Protein AF-A0A661D3J5-F1 (afdb_monomer_lite)

Sequence (145 aa):
MADILKYTYDVSDINYRYQEIHNEIFRLSVRRLAMEMFADQSVSLKKHEDELKILYGKVTDIQTALDALPQNELNIRRGKEILMTLSNYTEALIKSIHYLQRICNDKKNLLSSDSNFVNDKKVYDDAIQHHKNLGFRLNSLLSDF

Secondary structure (DSSP, 8-state):
-HHHHHHHHHHHHHHHHHHHHHHHHHHHHHHHHHHTT---HHHHHHHHHHHHHHHHHHHHHHHHHHHT--GGGG-STTHHHHHHHHHHHHHHHHHHHHHHHHHHHHHHTTTS-HHHHHHHHHHHHHHHHHHHHHHHHHHHHHHT-

pLDDT: mean 73.55, std 13.14, range [41.56, 90.56]

Structure (mmCIF, N/CA/C/O backbone):
data_AF-A0A661D3J5-F1
#
_entry.id   AF-A0A661D3J5-F1
#
loop_
_atom_site.group_PDB
_atom_site.id
_atom_site.type_symbol
_atom_site.label_atom_id
_atom_site.label_alt_id
_atom_site.label_comp_id
_atom_site.label_asym_id
_atom_site.label_entity_id
_atom_site.label_seq_id
_atom_site.pdbx_PDB_ins_code
_atom_site.Cartn_x
_atom_site.Cartn_y
_atom_site.Cartn_z
_atom_site.occupa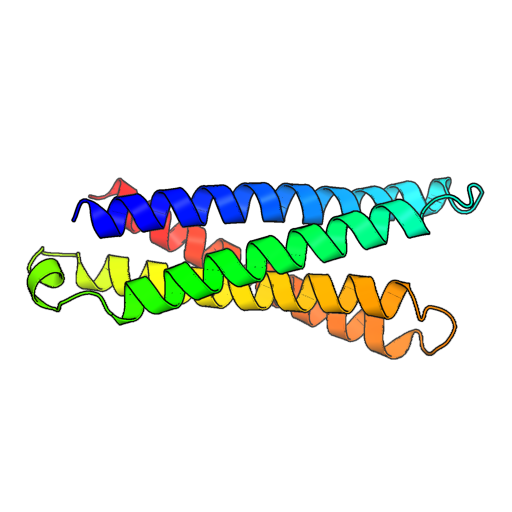ncy
_atom_site.B_iso_or_equiv
_atom_site.auth_seq_id
_atom_site.auth_comp_id
_atom_site.auth_asym_id
_atom_site.auth_atom_id
_atom_site.pdbx_PDB_model_num
ATOM 1 N N . MET A 1 1 ? -1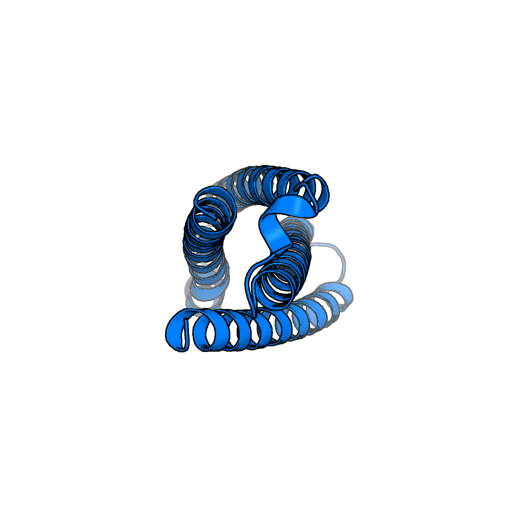3.460 9.566 15.360 1.00 60.66 1 MET A N 1
ATOM 2 C CA . MET A 1 1 ? -14.254 8.626 14.513 1.00 60.66 1 MET A CA 1
ATOM 3 C C . MET A 1 1 ? -14.342 9.082 13.062 1.00 60.66 1 MET A C 1
ATOM 5 O O . MET A 1 1 ? -14.069 8.275 12.180 1.00 60.66 1 MET A O 1
ATOM 9 N N . ALA A 1 2 ? -14.701 10.346 12.798 1.00 70.50 2 ALA A N 1
ATOM 10 C CA . ALA A 1 2 ? -14.649 10.908 11.445 1.00 70.50 2 ALA A CA 1
ATOM 11 C C . ALA A 1 2 ? -13.247 10.770 10.826 1.00 70.50 2 ALA A C 1
ATOM 13 O O . ALA A 1 2 ? -13.135 10.421 9.656 1.00 70.50 2 ALA A O 1
ATOM 14 N N . ASP A 1 3 ? -12.195 10.928 11.634 1.00 75.88 3 ASP A N 1
ATOM 15 C CA . ASP A 1 3 ? -10.809 10.812 11.180 1.00 75.88 3 ASP A CA 1
ATOM 16 C C . ASP A 1 3 ? -10.406 9.374 10.819 1.00 75.88 3 ASP A C 1
ATOM 18 O O . ASP A 1 3 ? -9.832 9.159 9.759 1.00 75.88 3 ASP A O 1
ATOM 22 N N . ILE A 1 4 ? -10.790 8.361 11.608 1.00 77.69 4 ILE A N 1
ATOM 23 C CA . ILE A 1 4 ? -10.531 6.941 11.275 1.00 77.69 4 ILE A CA 1
ATOM 24 C C . ILE A 1 4 ? -11.216 6.545 9.957 1.00 77.69 4 ILE A C 1
ATOM 26 O O . ILE A 1 4 ? -10.611 5.882 9.111 1.00 77.69 4 ILE A O 1
ATOM 30 N N . LEU A 1 5 ? -12.470 6.963 9.761 1.00 80.56 5 LEU A N 1
ATOM 31 C CA . LEU A 1 5 ? -13.197 6.705 8.516 1.00 80.56 5 LEU A CA 1
ATOM 32 C C . LEU A 1 5 ? -12.572 7.456 7.340 1.00 80.56 5 LEU A C 1
ATOM 34 O O . LEU A 1 5 ? -12.379 6.866 6.281 1.00 80.56 5 LEU A O 1
ATOM 38 N N . LYS A 1 6 ? -12.195 8.722 7.535 1.00 86.12 6 LYS A N 1
ATOM 39 C CA . LYS A 1 6 ? -11.470 9.512 6.538 1.00 86.12 6 LYS A CA 1
ATOM 40 C C . LYS A 1 6 ? -10.184 8.806 6.106 1.00 86.12 6 LYS A C 1
ATOM 42 O O . LYS A 1 6 ? -10.014 8.565 4.917 1.00 86.12 6 LYS A O 1
ATOM 47 N N . TYR A 1 7 ? -9.335 8.391 7.047 1.00 84.81 7 TYR A N 1
ATOM 48 C CA . TYR A 1 7 ? -8.100 7.676 6.719 1.00 84.81 7 TYR A CA 1
ATOM 49 C C . TYR A 1 7 ? -8.366 6.338 6.032 1.00 84.81 7 TYR A C 1
ATOM 51 O O . TYR A 1 7 ? -7.622 5.957 5.139 1.00 84.81 7 TYR A O 1
ATOM 59 N N . THR A 1 8 ? -9.452 5.647 6.380 1.00 82.56 8 THR A N 1
ATOM 60 C CA . THR A 1 8 ? -9.871 4.430 5.670 1.00 82.56 8 THR A CA 1
ATOM 61 C C . THR A 1 8 ? -10.197 4.721 4.200 1.00 82.56 8 THR A C 1
ATOM 63 O O . THR A 1 8 ? -9.731 3.998 3.318 1.00 82.56 8 THR A O 1
ATOM 66 N N . TYR A 1 9 ? -10.951 5.789 3.915 1.00 84.62 9 TYR A N 1
ATOM 67 C CA . TYR A 1 9 ? -11.256 6.205 2.542 1.00 84.62 9 TYR A CA 1
ATOM 68 C C . TYR A 1 9 ? -10.004 6.644 1.780 1.00 84.62 9 TYR A C 1
ATOM 70 O O . TYR A 1 9 ? -9.789 6.184 0.658 1.00 84.62 9 TYR A O 1
ATOM 78 N N . ASP A 1 10 ? -9.155 7.464 2.400 1.00 86.44 10 ASP A N 1
ATOM 79 C CA . ASP A 1 10 ? -7.912 7.949 1.795 1.00 86.44 10 ASP A CA 1
ATOM 80 C C . ASP A 1 10 ? -6.987 6.775 1.429 1.00 86.44 10 ASP A C 1
ATOM 82 O O . ASP A 1 10 ? -6.438 6.701 0.330 1.00 86.44 10 ASP A O 1
ATOM 86 N N . VAL A 1 11 ? -6.869 5.794 2.323 1.00 86.19 11 VAL A N 1
ATOM 87 C CA . VAL A 1 11 ? -6.065 4.585 2.112 1.00 86.19 11 VAL A CA 1
ATOM 88 C C . VAL A 1 11 ? -6.680 3.660 1.057 1.00 86.19 11 VAL A C 1
ATOM 90 O O . VAL A 1 11 ? -5.949 3.021 0.293 1.00 86.19 11 VAL A O 1
ATOM 93 N N . SER A 1 12 ? -8.009 3.612 0.952 1.00 83.62 12 SER A N 1
ATOM 94 C CA . SER A 1 12 ? -8.700 2.890 -0.119 1.00 83.62 12 SER A CA 1
ATOM 95 C C . SER A 1 12 ? -8.443 3.514 -1.495 1.00 83.62 12 SER A C 1
ATOM 97 O O . SER A 1 12 ? -8.187 2.773 -2.445 1.00 83.62 12 SER A O 1
ATOM 99 N N . ASP A 1 13 ? -8.463 4.846 -1.613 1.00 86.88 13 ASP A N 1
ATOM 100 C CA . ASP A 1 13 ? -8.145 5.551 -2.868 1.00 86.88 13 ASP A CA 1
ATOM 101 C C . ASP A 1 13 ? -6.692 5.303 -3.298 1.00 86.88 13 ASP A C 1
ATOM 103 O O . ASP A 1 13 ? -6.419 4.952 -4.450 1.00 86.88 13 ASP A O 1
ATOM 107 N N . ILE A 1 14 ? -5.751 5.381 -2.351 1.00 87.19 14 ILE A N 1
ATOM 108 C CA . ILE A 1 14 ? -4.340 5.060 -2.607 1.00 87.19 14 ILE A CA 1
ATOM 109 C C . ILE A 1 14 ? -4.195 3.612 -3.076 1.00 87.19 14 ILE A C 1
ATOM 111 O O . ILE A 1 14 ? -3.484 3.354 -4.048 1.00 87.19 14 ILE A O 1
ATOM 115 N N . ASN A 1 15 ? -4.870 2.664 -2.419 1.00 8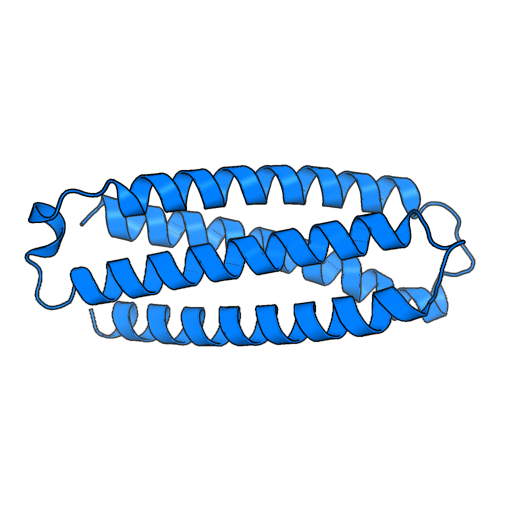4.75 15 ASN A N 1
ATOM 116 C CA . ASN A 1 15 ? -4.826 1.264 -2.824 1.00 84.75 15 ASN A CA 1
ATOM 117 C C . ASN A 1 15 ? -5.416 1.052 -4.225 1.00 84.75 15 ASN A C 1
ATOM 119 O O . ASN A 1 15 ? -4.843 0.300 -5.007 1.00 84.75 15 ASN A O 1
ATOM 123 N N . TYR A 1 16 ? -6.520 1.720 -4.566 1.00 84.81 16 TYR A N 1
ATOM 124 C CA . TYR A 1 16 ? -7.103 1.650 -5.905 1.00 84.81 16 TYR A CA 1
ATOM 125 C C . TYR A 1 16 ? -6.093 2.102 -6.971 1.00 84.81 16 TYR A C 1
ATOM 127 O O . TYR A 1 16 ? -5.785 1.343 -7.892 1.00 84.81 16 TYR A O 1
ATOM 135 N N . ARG A 1 17 ? -5.479 3.275 -6.781 1.00 85.62 17 ARG A N 1
ATOM 136 C CA . ARG A 1 17 ? -4.440 3.796 -7.686 1.00 85.62 17 ARG A CA 1
ATOM 137 C C . ARG A 1 17 ? -3.213 2.890 -7.762 1.00 85.62 17 ARG A C 1
ATOM 139 O O . ARG A 1 17 ? -2.661 2.671 -8.837 1.00 85.62 17 ARG A O 1
ATOM 146 N N . TYR A 1 18 ? -2.788 2.330 -6.632 1.00 86.06 18 TYR A N 1
ATOM 147 C CA . TYR A 1 18 ? -1.711 1.343 -6.597 1.00 86.06 18 TYR A CA 1
ATOM 148 C C . TYR A 1 18 ? -2.049 0.102 -7.437 1.00 86.06 18 TYR A C 1
ATOM 150 O O . TYR A 1 18 ? -1.205 -0.363 -8.202 1.00 86.06 18 TYR A O 1
ATOM 158 N N . GLN A 1 19 ? -3.276 -0.422 -7.335 1.00 80.94 19 GLN A N 1
ATOM 159 C CA . GLN A 1 19 ? -3.724 -1.575 -8.121 1.00 80.94 19 GLN A CA 1
ATOM 160 C C . GLN A 1 19 ? -3.776 -1.262 -9.619 1.00 80.94 19 GLN A C 1
ATOM 162 O O . GLN A 1 19 ? -3.428 -2.130 -10.418 1.00 80.94 19 GLN A O 1
ATOM 167 N N . GLU A 1 20 ? -4.167 -0.048 -10.014 1.00 84.44 20 GLU A N 1
ATOM 168 C CA . GLU A 1 20 ? -4.099 0.393 -11.413 1.00 84.44 20 GLU A CA 1
ATOM 169 C C . GLU A 1 20 ? -2.658 0.350 -11.932 1.00 84.44 20 GLU A C 1
ATOM 171 O O . GLU A 1 20 ? -2.391 -0.339 -12.916 1.00 84.44 20 GLU A O 1
ATOM 176 N N . ILE A 1 21 ? -1.711 0.961 -11.213 1.00 83.44 21 ILE A N 1
ATOM 177 C CA . ILE A 1 21 ? -0.289 0.978 -11.595 1.00 83.44 21 ILE A CA 1
ATOM 178 C C . ILE A 1 21 ? 0.306 -0.439 -11.622 1.00 83.44 21 ILE A C 1
ATOM 180 O O . ILE A 1 21 ? 1.005 -0.805 -12.568 1.00 83.44 21 ILE A O 1
ATOM 184 N N . HIS A 1 22 ? 0.009 -1.268 -10.615 1.00 81.56 22 HIS A N 1
ATOM 185 C CA . HIS A 1 22 ? 0.384 -2.685 -10.599 1.00 81.56 22 HIS A CA 1
ATOM 186 C C . HIS A 1 22 ? -0.137 -3.394 -11.854 1.00 81.56 22 HIS A C 1
ATOM 188 O O . HIS A 1 22 ? 0.625 -4.021 -12.594 1.00 81.56 22 HIS A O 1
ATOM 194 N N . ASN A 1 23 ? -1.432 -3.260 -12.134 1.00 76.88 23 ASN A N 1
ATOM 195 C CA . ASN A 1 23 ? -2.045 -3.904 -13.283 1.00 76.88 23 ASN A CA 1
ATOM 196 C C . ASN A 1 23 ? -1.462 -3.388 -14.595 1.00 76.88 23 ASN A C 1
ATOM 198 O O . ASN A 1 23 ? -1.318 -4.182 -15.512 1.00 76.88 23 ASN A O 1
ATOM 202 N N . GLU A 1 24 ? -1.092 -2.117 -14.710 1.00 77.75 24 GLU A N 1
ATOM 203 C CA . GLU A 1 24 ? -0.436 -1.578 -15.900 1.00 77.75 24 GLU A CA 1
ATOM 204 C C . GLU A 1 24 ? 0.975 -2.156 -16.071 1.00 77.75 24 GLU A C 1
ATOM 206 O O . GLU A 1 24 ? 1.262 -2.748 -17.113 1.00 77.75 24 GLU A O 1
ATOM 211 N N . ILE A 1 25 ? 1.818 -2.129 -15.034 1.00 73.69 25 ILE A N 1
ATOM 212 C CA . ILE A 1 25 ? 3.190 -2.671 -15.065 1.00 73.69 25 ILE A CA 1
ATOM 213 C C . ILE A 1 25 ? 3.210 -4.172 -15.400 1.00 73.69 25 ILE A C 1
ATOM 215 O O . ILE A 1 25 ? 4.091 -4.641 -16.134 1.00 73.69 25 ILE A O 1
ATOM 219 N N . PHE A 1 26 ? 2.249 -4.942 -14.880 1.00 68.00 26 PHE A N 1
ATOM 220 C CA . PHE A 1 26 ? 2.188 -6.390 -15.083 1.00 68.00 26 PHE A CA 1
ATOM 221 C C . PHE A 1 26 ? 1.273 -6.826 -16.244 1.00 68.00 26 PHE A C 1
ATOM 223 O O . PHE A 1 26 ? 1.552 -7.853 -16.864 1.00 68.00 26 PHE A O 1
ATOM 230 N N . ARG A 1 27 ? 0.278 -6.047 -16.689 1.00 65.75 27 ARG A N 1
ATOM 231 C CA . ARG A 1 27 ? -0.369 -6.272 -18.004 1.00 65.75 27 ARG A CA 1
ATOM 232 C C . ARG A 1 27 ? 0.587 -5.966 -19.143 1.00 65.75 27 ARG A C 1
ATOM 234 O O . ARG A 1 27 ? 0.596 -6.707 -20.126 1.00 65.75 27 ARG A O 1
ATOM 241 N N . LEU A 1 28 ? 1.442 -4.953 -18.988 1.00 52.38 28 LEU A N 1
ATOM 242 C CA . LEU A 1 28 ? 2.590 -4.753 -19.867 1.00 52.38 28 LEU A CA 1
ATOM 243 C C . LEU A 1 28 ? 3.491 -5.992 -19.877 1.00 52.38 28 LEU A C 1
ATOM 245 O O . LEU A 1 28 ? 4.033 -6.304 -20.925 1.00 52.38 28 LEU A O 1
ATOM 249 N N . SER A 1 29 ? 3.584 -6.757 -18.778 1.00 49.31 29 SER A N 1
ATOM 250 C CA . SER A 1 29 ? 4.359 -8.007 -18.730 1.00 49.31 29 SER A CA 1
ATOM 251 C C . SER A 1 29 ? 3.726 -9.191 -19.490 1.00 49.31 29 SER A C 1
ATOM 253 O O . SER A 1 29 ? 4.465 -9.986 -20.059 1.00 49.31 29 SER A O 1
ATOM 255 N N . VAL A 1 30 ? 2.390 -9.265 -19.610 1.00 48.38 30 VAL A N 1
ATOM 256 C CA . VAL A 1 30 ? 1.696 -10.245 -20.482 1.00 48.38 30 VAL A CA 1
ATOM 257 C C . VAL A 1 30 ? 1.736 -9.806 -21.951 1.00 48.38 30 VAL A C 1
ATOM 259 O O . VAL A 1 30 ? 1.973 -10.623 -22.837 1.00 48.38 30 VAL A O 1
ATOM 262 N N . ARG A 1 31 ? 1.596 -8.499 -22.222 1.00 45.25 31 ARG A N 1
ATOM 263 C CA . ARG A 1 31 ? 1.856 -7.920 -23.553 1.00 45.25 31 ARG A CA 1
ATOM 264 C C . ARG A 1 31 ? 3.330 -7.985 -23.955 1.00 45.25 31 ARG A C 1
ATOM 266 O O . ARG A 1 31 ? 3.607 -7.903 -25.141 1.00 45.25 31 ARG A O 1
ATOM 273 N N . ARG A 1 32 ? 4.263 -8.169 -23.016 1.00 45.03 32 ARG A N 1
ATOM 274 C CA . ARG A 1 32 ? 5.720 -8.221 -23.241 1.00 45.03 32 ARG A CA 1
ATOM 275 C C . ARG A 1 32 ? 6.134 -9.362 -24.162 1.00 45.03 32 ARG A C 1
ATOM 277 O O . ARG A 1 32 ? 6.933 -9.123 -25.051 1.00 45.03 32 ARG A O 1
ATOM 284 N N . LEU A 1 33 ? 5.501 -10.535 -24.037 1.00 47.62 33 LEU A N 1
ATOM 285 C CA . LEU A 1 33 ? 5.674 -11.641 -24.994 1.00 47.62 33 LEU A CA 1
ATOM 286 C C . LEU A 1 33 ? 5.269 -11.257 -26.430 1.00 47.62 33 LEU A C 1
ATOM 288 O O . LEU A 1 33 ? 5.738 -11.872 -27.378 1.00 47.62 33 LEU A O 1
ATOM 292 N N . ALA A 1 34 ? 4.417 -10.242 -26.598 1.00 42.66 34 ALA A N 1
ATOM 293 C CA . ALA A 1 34 ? 3.954 -9.753 -27.895 1.00 42.66 34 ALA A CA 1
ATOM 294 C C . ALA A 1 34 ? 4.595 -8.414 -28.335 1.00 42.66 34 ALA A C 1
ATOM 296 O O . ALA A 1 34 ? 4.471 -8.047 -29.499 1.00 42.66 34 ALA A O 1
ATOM 297 N N . MET A 1 35 ? 5.252 -7.666 -27.435 1.00 41.56 35 MET A N 1
ATOM 298 C CA . MET A 1 35 ? 5.697 -6.271 -27.639 1.00 41.56 35 MET A CA 1
ATOM 299 C C . MET A 1 35 ? 7.215 -6.042 -27.535 1.00 41.56 35 MET A C 1
ATOM 301 O O . MET A 1 35 ? 7.639 -4.887 -27.568 1.00 41.56 35 MET A O 1
ATOM 305 N N . GLU A 1 36 ? 8.060 -7.078 -27.484 1.00 48.50 36 GLU A N 1
ATOM 306 C CA . GLU A 1 36 ? 9.524 -6.918 -27.652 1.00 48.50 36 GLU A CA 1
ATOM 307 C C . GLU A 1 36 ? 9.927 -6.240 -28.988 1.00 48.50 36 GLU A C 1
ATOM 309 O O . GLU A 1 36 ? 11.084 -5.884 -29.175 1.00 48.50 36 GLU A O 1
ATOM 314 N N . MET A 1 37 ? 8.972 -5.964 -29.887 1.00 44.62 37 MET A N 1
ATOM 315 C CA . MET A 1 37 ? 9.178 -5.207 -31.126 1.00 44.62 37 MET A CA 1
ATOM 316 C C . MET A 1 37 ? 9.099 -3.667 -31.017 1.00 44.62 37 MET A C 1
ATOM 318 O O . MET A 1 37 ? 9.463 -3.010 -31.988 1.00 44.62 37 MET A O 1
ATOM 322 N N . PHE A 1 38 ? 8.651 -3.046 -29.909 1.00 44.16 38 PHE A N 1
ATOM 323 C CA . PHE A 1 38 ? 8.396 -1.586 -29.894 1.00 44.16 38 PHE A CA 1
ATOM 324 C C . PHE A 1 38 ? 9.057 -0.829 -28.723 1.00 44.16 38 PHE A C 1
ATOM 326 O O . PHE A 1 38 ? 8.731 -1.014 -27.550 1.00 44.16 38 PHE A O 1
ATOM 333 N N . ALA A 1 39 ? 9.984 0.065 -29.078 1.00 45.94 39 ALA A N 1
ATOM 334 C CA . ALA A 1 39 ? 10.987 0.716 -28.232 1.00 45.94 39 ALA A CA 1
ATOM 335 C C . ALA A 1 39 ? 10.530 1.982 -27.460 1.00 45.94 39 ALA A C 1
ATOM 337 O O . ALA A 1 39 ? 11.319 2.907 -27.301 1.00 45.94 39 ALA A O 1
ATOM 338 N N . ASP A 1 40 ? 9.299 2.034 -26.937 1.00 52.72 40 ASP A N 1
ATOM 339 C CA . ASP A 1 40 ? 8.764 3.237 -26.247 1.00 52.72 40 ASP A CA 1
ATOM 340 C C . ASP A 1 40 ? 8.413 3.016 -24.754 1.00 52.72 40 ASP A C 1
ATOM 342 O O . ASP A 1 40 ? 7.654 3.748 -24.122 1.00 52.72 40 ASP A O 1
ATOM 346 N N . GLN A 1 41 ? 8.958 1.959 -24.143 1.00 57.31 41 GLN A N 1
ATOM 347 C CA . GLN A 1 41 ? 8.566 1.525 -22.791 1.00 57.31 41 GLN A CA 1
ATOM 348 C C . GLN A 1 41 ? 9.235 2.321 -21.649 1.00 57.31 41 GLN A C 1
ATOM 350 O O . GLN A 1 41 ? 8.758 2.297 -20.512 1.00 57.31 41 GLN A O 1
ATOM 355 N N . SER A 1 42 ? 10.321 3.053 -21.921 1.00 56.72 42 SER A N 1
ATOM 356 C CA . SER A 1 42 ? 11.099 3.769 -20.894 1.00 56.72 42 SER A CA 1
ATOM 357 C C . SER A 1 42 ? 10.368 4.990 -20.317 1.00 56.72 42 SER A C 1
ATOM 359 O O . SER A 1 42 ? 10.490 5.272 -19.121 1.00 56.72 42 SER A O 1
ATOM 361 N N . VAL A 1 43 ? 9.564 5.681 -21.134 1.00 56.06 43 VAL A N 1
ATOM 362 C CA . VAL A 1 43 ? 8.777 6.857 -20.723 1.00 56.06 43 VAL A CA 1
ATOM 363 C C . VAL A 1 43 ? 7.599 6.447 -19.832 1.00 56.06 43 VAL A C 1
ATOM 365 O O . VAL A 1 43 ? 7.364 7.075 -18.798 1.00 56.06 43 VAL A O 1
ATOM 368 N N . SER A 1 44 ? 6.912 5.347 -20.167 1.00 66.75 44 SER A N 1
ATOM 369 C CA . SER A 1 44 ? 5.808 4.796 -19.363 1.00 66.75 44 SER A CA 1
ATOM 370 C C . SER A 1 44 ? 6.280 4.323 -17.982 1.00 66.75 44 SER A C 1
ATOM 372 O O . SER A 1 44 ? 5.675 4.686 -16.976 1.00 66.75 44 SER A O 1
ATOM 374 N N . LEU A 1 45 ? 7.409 3.610 -17.895 1.00 70.44 45 LEU A N 1
ATOM 375 C CA . LEU A 1 45 ? 7.963 3.150 -16.612 1.00 70.44 45 LEU A CA 1
ATOM 376 C C . LEU A 1 45 ? 8.365 4.301 -15.680 1.00 70.44 45 LEU A C 1
ATOM 378 O O . LEU A 1 45 ? 8.144 4.213 -14.473 1.00 70.44 45 LEU A O 1
ATOM 382 N N . LYS A 1 46 ? 8.936 5.387 -16.218 1.00 75.94 46 LYS A N 1
ATOM 383 C CA . LYS A 1 46 ? 9.299 6.565 -15.415 1.00 75.94 46 LYS A CA 1
ATOM 384 C C . LYS A 1 46 ? 8.064 7.257 -14.833 1.00 75.94 46 LYS A C 1
ATOM 386 O O . LYS A 1 46 ? 8.071 7.593 -13.655 1.00 75.94 46 LYS A O 1
ATOM 391 N N . LYS A 1 47 ? 6.997 7.400 -15.627 1.00 81.75 47 LYS A N 1
ATOM 392 C CA . LYS A 1 47 ? 5.723 7.956 -15.154 1.00 81.75 47 LYS A CA 1
ATOM 393 C C . LYS A 1 47 ? 5.162 7.152 -13.972 1.00 81.75 47 LYS A C 1
ATOM 395 O O . LYS A 1 47 ? 4.807 7.742 -12.957 1.00 81.75 47 LYS A O 1
ATOM 400 N N . HIS A 1 48 ? 5.144 5.821 -14.071 1.00 82.12 48 HIS A N 1
ATOM 401 C CA . HIS A 1 48 ? 4.674 4.966 -12.975 1.00 82.12 48 HIS A CA 1
ATOM 402 C C . HIS A 1 48 ? 5.572 5.039 -11.735 1.00 82.12 48 HIS A C 1
ATOM 404 O O . HIS A 1 48 ? 5.072 4.989 -10.617 1.00 82.12 48 HIS A O 1
ATOM 410 N N . GLU A 1 49 ? 6.890 5.184 -11.895 1.00 81.94 49 GLU A N 1
ATOM 411 C CA . GLU A 1 49 ? 7.800 5.380 -10.760 1.00 81.94 49 GLU A CA 1
ATOM 412 C C . GLU A 1 49 ? 7.490 6.677 -9.995 1.00 81.94 49 GLU A C 1
ATOM 414 O O . GLU A 1 49 ? 7.421 6.665 -8.764 1.00 81.94 49 GLU A O 1
ATOM 419 N N . ASP A 1 50 ? 7.274 7.780 -10.715 1.00 85.06 50 ASP A N 1
ATOM 420 C CA . ASP A 1 50 ? 6.941 9.074 -10.116 1.00 85.06 50 ASP A CA 1
ATOM 421 C C . ASP A 1 50 ? 5.574 9.022 -9.411 1.00 85.06 50 ASP A C 1
ATOM 423 O O . ASP A 1 50 ? 5.438 9.487 -8.277 1.00 85.06 50 ASP A O 1
ATOM 427 N N . GLU A 1 51 ? 4.580 8.367 -10.016 1.00 86.25 51 GLU A N 1
ATOM 428 C CA . GLU A 1 51 ? 3.277 8.126 -9.384 1.00 86.25 51 GLU A CA 1
ATOM 429 C C . GLU A 1 51 ? 3.397 7.262 -8.119 1.00 86.25 51 GLU A C 1
ATOM 431 O O . GLU A 1 51 ? 2.812 7.597 -7.088 1.00 86.25 51 GLU A O 1
ATOM 436 N N . LEU A 1 52 ? 4.210 6.200 -8.140 1.00 87.56 52 LEU A N 1
ATOM 437 C CA . LEU A 1 52 ? 4.454 5.368 -6.959 1.00 87.56 52 LEU A CA 1
ATOM 438 C C . LEU A 1 52 ? 5.144 6.148 -5.836 1.00 87.56 52 LEU A C 1
ATOM 440 O O . LEU A 1 52 ? 4.827 5.925 -4.671 1.00 87.56 52 LEU A O 1
ATOM 444 N N . LYS A 1 53 ? 6.064 7.074 -6.148 1.00 88.31 53 LYS A N 1
ATOM 445 C CA . LYS A 1 53 ? 6.676 7.965 -5.139 1.00 88.31 53 LYS A CA 1
ATOM 446 C C . LYS A 1 53 ? 5.639 8.868 -4.481 1.00 88.31 53 LYS A C 1
ATOM 448 O O . LYS A 1 53 ? 5.668 9.036 -3.264 1.00 88.31 53 LYS A O 1
ATOM 453 N N . ILE A 1 54 ? 4.701 9.403 -5.262 1.00 90.56 54 ILE A N 1
ATOM 454 C CA . ILE A 1 54 ? 3.597 10.213 -4.735 1.00 90.56 54 ILE A CA 1
ATOM 455 C C . ILE A 1 54 ? 2.704 9.369 -3.818 1.00 90.56 54 ILE A C 1
ATOM 457 O O . ILE A 1 54 ? 2.371 9.811 -2.719 1.00 90.56 54 ILE A O 1
ATOM 461 N N . LEU A 1 55 ? 2.331 8.155 -4.241 1.00 88.81 55 LEU A N 1
ATOM 462 C CA . LEU A 1 55 ? 1.519 7.253 -3.417 1.00 88.81 55 LEU A CA 1
ATOM 463 C C . LEU A 1 55 ? 2.237 6.875 -2.118 1.00 88.81 55 LEU A C 1
ATOM 465 O O . LEU A 1 55 ? 1.607 6.908 -1.065 1.00 88.81 55 LEU A O 1
ATOM 469 N N . TYR A 1 56 ? 3.542 6.589 -2.186 1.00 88.50 56 TYR A N 1
ATOM 470 C CA . TYR A 1 56 ? 4.383 6.295 -1.024 1.00 88.50 56 TYR A CA 1
ATOM 471 C C . TYR A 1 56 ? 4.358 7.434 0.005 1.00 88.50 56 TYR A C 1
ATOM 473 O O . TYR A 1 56 ? 4.136 7.187 1.189 1.00 88.50 56 TYR A O 1
ATOM 481 N N . GLY A 1 57 ? 4.540 8.681 -0.444 1.00 87.88 57 GLY A N 1
ATOM 482 C CA . GLY A 1 57 ? 4.473 9.852 0.435 1.00 87.88 57 GLY A CA 1
ATOM 483 C C . GLY A 1 57 ? 3.118 9.957 1.132 1.00 87.88 57 GLY A C 1
ATOM 484 O O . GLY A 1 57 ? 3.052 9.958 2.356 1.00 87.88 57 GLY A O 1
ATOM 485 N N . LYS A 1 58 ? 2.027 9.902 0.357 1.00 89.19 58 LYS A N 1
ATOM 486 C CA . LYS A 1 58 ? 0.661 10.001 0.893 1.00 89.19 58 LYS A CA 1
ATOM 487 C C . LYS A 1 58 ? 0.339 8.928 1.932 1.00 89.19 58 LYS A C 1
ATOM 489 O O . LYS A 1 58 ? -0.249 9.238 2.963 1.00 89.19 58 LYS A O 1
ATOM 494 N N . VAL A 1 59 ? 0.698 7.668 1.678 1.00 87.31 5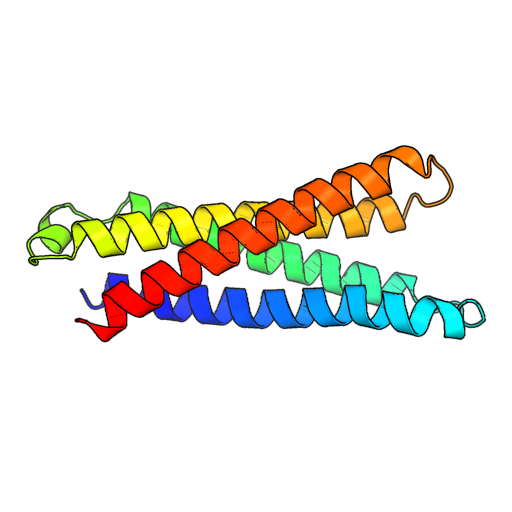9 VAL A N 1
ATOM 495 C CA . VAL A 1 59 ? 0.410 6.588 2.636 1.00 87.31 59 VAL A CA 1
ATOM 496 C C . VAL A 1 59 ? 1.278 6.696 3.895 1.00 87.31 59 VAL A C 1
ATOM 498 O O . VAL A 1 59 ? 0.816 6.354 4.978 1.00 87.31 59 VAL A O 1
ATOM 501 N N . THR A 1 60 ? 2.498 7.231 3.781 1.00 87.00 60 THR A N 1
ATOM 502 C CA . THR A 1 60 ? 3.384 7.489 4.930 1.00 87.00 60 THR A CA 1
ATOM 503 C C . THR A 1 60 ? 2.853 8.633 5.796 1.00 87.00 60 THR A C 1
ATOM 505 O O . THR A 1 60 ? 2.877 8.544 7.025 1.00 87.00 60 THR A O 1
ATOM 508 N N . ASP A 1 61 ? 2.312 9.679 5.171 1.00 89.00 61 ASP A N 1
ATOM 509 C CA . ASP A 1 61 ? 1.659 10.782 5.881 1.00 89.00 61 ASP A CA 1
ATOM 510 C C . ASP A 1 61 ? 0.431 10.284 6.654 1.00 89.00 61 ASP A C 1
ATOM 512 O O . ASP A 1 61 ? 0.248 10.631 7.821 1.00 89.00 61 ASP A O 1
ATOM 516 N N . ILE A 1 62 ? -0.376 9.409 6.040 1.00 87.25 62 ILE A N 1
ATOM 517 C CA . ILE A 1 62 ? -1.525 8.788 6.711 1.00 87.25 62 ILE A CA 1
ATOM 518 C C . ILE A 1 62 ? -1.068 7.889 7.859 1.00 87.25 62 ILE A C 1
ATOM 520 O O . ILE A 1 62 ? -1.634 7.983 8.942 1.00 87.25 62 ILE A O 1
ATOM 524 N N . GLN A 1 63 ? -0.036 7.062 7.667 1.00 88.00 63 GLN A N 1
ATOM 525 C CA . GLN A 1 63 ? 0.531 6.239 8.740 1.00 88.00 63 GLN A CA 1
ATOM 526 C C . GLN A 1 63 ? 0.940 7.103 9.941 1.00 88.00 63 GLN A C 1
ATOM 528 O O . GLN A 1 63 ? 0.543 6.830 11.070 1.00 88.00 63 GLN A O 1
ATOM 533 N N . THR A 1 64 ? 1.655 8.198 9.684 1.00 87.62 64 THR A N 1
ATOM 534 C CA . THR A 1 64 ? 2.091 9.135 10.729 1.00 87.62 64 THR A CA 1
ATOM 535 C C . THR A 1 64 ? 0.898 9.770 11.446 1.00 87.62 64 THR A C 1
ATOM 537 O O . THR A 1 64 ? 0.904 9.923 12.667 1.00 87.62 64 THR A O 1
ATOM 540 N N . ALA A 1 65 ? -0.151 10.120 10.699 1.00 85.75 65 ALA A N 1
ATOM 541 C CA . ALA A 1 65 ? -1.371 10.680 11.263 1.00 85.75 65 ALA A CA 1
ATOM 542 C C . ALA A 1 65 ? -2.156 9.659 12.105 1.00 85.75 65 ALA A C 1
ATOM 544 O O . ALA A 1 65 ? -2.696 10.028 13.146 1.00 85.75 65 ALA A O 1
ATOM 545 N N . LEU A 1 66 ? -2.187 8.385 11.695 1.00 84.56 66 LEU A N 1
ATOM 546 C CA . LEU A 1 66 ? -2.792 7.289 12.457 1.00 84.56 66 LEU A CA 1
ATOM 547 C C . LEU A 1 66 ? -2.053 7.044 13.777 1.00 84.56 66 LEU A C 1
ATOM 549 O O . LEU A 1 66 ? -2.699 6.867 14.809 1.00 84.56 66 LEU A O 1
ATOM 553 N N . ASP A 1 67 ? -0.720 7.084 13.757 1.00 83.00 67 ASP A N 1
ATOM 554 C CA . ASP A 1 67 ? 0.117 6.888 14.946 1.00 83.00 67 ASP A CA 1
ATOM 555 C C . ASP A 1 67 ? 0.004 8.059 15.941 1.00 83.00 67 ASP A C 1
ATOM 557 O O . ASP A 1 67 ? 0.181 7.880 17.148 1.00 83.00 67 ASP A O 1
ATOM 561 N N . ALA A 1 68 ? -0.343 9.254 15.452 1.00 84.44 68 ALA A N 1
ATOM 562 C CA . ALA A 1 68 ? -0.559 10.456 16.257 1.00 84.44 68 ALA A CA 1
ATOM 563 C C . ALA A 1 68 ? -1.995 10.607 16.800 1.00 84.44 68 ALA A C 1
ATOM 565 O O . ALA A 1 68 ? -2.274 11.574 17.517 1.00 84.44 68 ALA A O 1
ATOM 566 N N . LEU A 1 69 ? -2.920 9.692 16.477 1.00 81.38 69 LEU A N 1
ATOM 567 C CA . LEU A 1 69 ? -4.311 9.804 16.922 1.00 81.38 69 LEU A CA 1
ATOM 568 C C . LEU A 1 69 ? -4.424 9.705 18.457 1.00 81.38 69 LEU A C 1
ATOM 570 O O . LEU A 1 69 ? -3.892 8.775 19.073 1.00 81.38 69 LEU A O 1
ATOM 574 N N . PRO A 1 70 ? -5.157 10.628 19.108 1.00 74.00 70 PRO A N 1
ATOM 575 C CA . PRO A 1 70 ? -5.317 10.608 20.553 1.00 74.00 70 PRO A CA 1
ATOM 576 C C . PRO A 1 70 ? -6.119 9.380 21.006 1.00 74.00 70 PRO A C 1
ATOM 578 O O . PRO A 1 70 ? -7.166 9.052 20.450 1.00 74.00 70 PRO A O 1
ATOM 581 N N . GLN A 1 71 ? -5.674 8.748 22.100 1.00 66.69 71 GLN A N 1
ATOM 582 C CA . GLN A 1 71 ? -6.310 7.565 22.712 1.00 66.69 71 GLN A CA 1
ATOM 583 C C . GLN A 1 71 ? -7.806 7.770 23.023 1.00 66.69 71 GLN A C 1
ATOM 585 O O . GLN A 1 71 ? -8.569 6.812 23.090 1.00 66.69 71 GLN A O 1
ATOM 590 N N . ASN A 1 72 ? -8.249 9.017 23.173 1.00 62.38 72 ASN A N 1
ATOM 591 C CA . ASN A 1 72 ? -9.635 9.369 23.477 1.00 62.38 72 ASN A CA 1
ATOM 592 C C . ASN A 1 72 ? -10.597 9.043 22.319 1.00 62.38 72 ASN A C 1
ATOM 594 O O . ASN A 1 72 ? -11.780 8.806 22.558 1.00 62.38 72 ASN A O 1
ATOM 598 N N . GLU A 1 73 ? -10.098 8.967 21.079 1.00 59.00 73 GLU A N 1
ATOM 599 C CA . GLU A 1 73 ? -10.871 8.493 19.923 1.00 59.00 73 GLU A CA 1
ATOM 600 C C . GLU A 1 73 ? -11.048 6.966 19.891 1.00 59.00 73 GLU A C 1
ATOM 602 O O . GLU A 1 73 ? -11.857 6.453 19.117 1.00 59.00 73 GLU A O 1
ATOM 607 N N . LEU A 1 74 ? -10.340 6.236 20.762 1.00 61.25 74 LEU A N 1
ATOM 608 C CA . LEU A 1 74 ? -10.373 4.775 20.855 1.00 61.25 74 LEU A CA 1
ATOM 609 C C . LEU A 1 74 ? -11.442 4.238 21.814 1.00 61.25 74 LEU A C 1
ATOM 611 O O . LEU A 1 74 ? -11.609 3.023 21.889 1.00 61.25 74 LEU A O 1
ATOM 615 N N . ASN A 1 75 ? -12.191 5.105 22.508 1.00 60.03 75 ASN A N 1
ATOM 616 C CA . ASN A 1 75 ? -13.214 4.741 23.507 1.00 60.03 75 ASN A CA 1
ATOM 617 C C . ASN A 1 75 ? -14.477 4.061 22.930 1.00 60.03 75 ASN A C 1
ATOM 619 O O . ASN A 1 75 ? -15.508 3.959 23.594 1.00 60.03 75 ASN A O 1
ATOM 623 N N . ILE A 1 76 ? -14.408 3.568 21.697 1.00 61.94 76 ILE A N 1
ATOM 624 C CA . ILE A 1 76 ? -15.472 2.815 21.038 1.00 61.94 76 ILE A CA 1
ATOM 625 C C . ILE A 1 76 ? -15.112 1.332 21.107 1.00 61.94 76 ILE A C 1
ATOM 627 O O . ILE A 1 76 ? -13.950 0.963 20.946 1.00 61.94 76 ILE A O 1
ATOM 631 N N . ARG A 1 77 ? -16.124 0.473 21.276 1.00 63.56 77 ARG A N 1
ATOM 632 C CA . ARG A 1 77 ? -16.020 -0.983 21.501 1.00 63.56 77 ARG A CA 1
ATOM 633 C C . ARG A 1 77 ? -15.034 -1.730 20.578 1.00 63.56 77 ARG A C 1
ATOM 635 O O . ARG A 1 77 ? -14.520 -2.764 20.983 1.00 63.56 77 ARG A O 1
ATOM 642 N N . ARG A 1 78 ? -14.766 -1.210 19.372 1.00 69.56 78 ARG A N 1
ATOM 643 C CA . ARG A 1 78 ? -13.834 -1.761 18.367 1.00 69.56 78 ARG A CA 1
ATOM 644 C C . ARG A 1 78 ? -12.852 -0.741 17.759 1.00 69.56 78 ARG A C 1
ATOM 646 O O . ARG A 1 78 ? -12.080 -1.098 16.873 1.00 69.56 78 ARG A O 1
ATOM 653 N N . GLY A 1 79 ? -12.830 0.514 18.224 1.00 75.00 79 GLY A N 1
ATOM 654 C CA . GLY A 1 79 ? -12.023 1.584 17.608 1.00 75.00 79 GLY A CA 1
ATOM 655 C C . GLY A 1 79 ? -10.520 1.278 17.589 1.00 75.00 79 GLY A C 1
ATOM 656 O O . GLY A 1 79 ? -9.840 1.520 16.596 1.00 75.00 79 GLY A O 1
ATOM 657 N N . LYS A 1 80 ? -10.020 0.638 18.651 1.00 78.62 80 LYS A N 1
ATOM 658 C CA . LYS A 1 80 ? -8.626 0.187 18.757 1.00 78.62 80 LYS A CA 1
ATOM 659 C C . LYS A 1 80 ? -8.276 -0.938 17.780 1.00 78.62 80 LYS A C 1
ATOM 661 O O . LYS A 1 80 ? -7.184 -0.935 17.222 1.00 78.62 80 LYS A O 1
ATOM 666 N N . GLU A 1 81 ? -9.189 -1.880 17.554 1.00 80.00 81 GLU A N 1
ATOM 667 C CA . GLU A 1 81 ? -8.981 -2.980 16.602 1.00 80.00 81 GLU A CA 1
ATOM 668 C C . GLU A 1 81 ? -8.980 -2.479 15.156 1.00 80.00 81 GLU A C 1
ATOM 670 O O . GLU A 1 81 ? -8.154 -2.928 14.358 1.00 80.00 81 GLU A O 1
ATOM 675 N N . ILE A 1 82 ? -9.853 -1.517 14.834 1.00 80.44 82 ILE A N 1
ATOM 676 C CA . ILE A 1 82 ? -9.867 -0.854 13.526 1.00 80.44 82 ILE A CA 1
ATOM 677 C C . ILE A 1 82 ? -8.591 -0.055 13.321 1.00 80.44 82 ILE A C 1
ATOM 679 O O . ILE A 1 82 ? -7.938 -0.258 12.305 1.00 80.44 82 ILE A O 1
ATOM 683 N N . LEU A 1 83 ? -8.203 0.796 14.278 1.00 83.19 83 LEU A N 1
ATOM 684 C CA . LEU A 1 83 ? -6.982 1.593 14.153 1.00 83.19 83 LEU A CA 1
ATOM 685 C C . LEU A 1 83 ? -5.759 0.695 13.941 1.00 83.19 83 LEU A C 1
ATOM 687 O O . LEU A 1 83 ? -4.968 0.931 13.034 1.00 83.19 83 LEU A O 1
ATOM 691 N N . MET A 1 84 ? -5.634 -0.369 14.736 1.00 84.00 84 MET A N 1
ATOM 692 C CA . MET A 1 84 ? -4.527 -1.315 14.614 1.00 84.00 84 MET A CA 1
ATOM 693 C C . MET A 1 84 ? -4.542 -2.041 13.263 1.00 84.00 84 MET A C 1
ATOM 695 O O . MET A 1 84 ? -3.501 -2.202 12.636 1.00 84.00 84 MET A O 1
ATOM 699 N N . THR A 1 85 ? -5.712 -2.476 12.787 1.00 83.06 85 THR A N 1
ATOM 700 C CA . THR A 1 85 ? -5.820 -3.172 11.494 1.00 83.06 85 THR A CA 1
ATOM 701 C C . THR A 1 85 ? -5.557 -2.226 10.323 1.00 83.06 85 THR A C 1
ATOM 703 O O . THR A 1 85 ? -4.898 -2.627 9.367 1.00 83.06 85 THR A O 1
ATOM 706 N N . LEU A 1 86 ? -6.018 -0.977 10.412 1.00 84.00 86 LEU A N 1
ATOM 707 C CA . LEU A 1 86 ? -5.767 0.068 9.425 1.00 84.00 86 LEU A CA 1
ATOM 708 C C . LEU A 1 86 ? -4.280 0.432 9.372 1.00 84.00 86 LEU A C 1
ATOM 710 O O . LEU A 1 86 ? -3.730 0.461 8.281 1.00 84.00 86 LEU A O 1
ATOM 714 N N . SER A 1 87 ? -3.630 0.604 10.528 1.00 86.81 87 SER A N 1
ATOM 715 C CA . SER A 1 87 ? -2.185 0.860 10.642 1.00 86.81 87 SER A CA 1
ATOM 716 C C . SER A 1 87 ? -1.351 -0.293 10.055 1.00 86.81 87 SER A C 1
ATOM 718 O O . SER A 1 87 ? -0.458 -0.092 9.234 1.00 86.81 87 SER A O 1
ATOM 720 N N . ASN A 1 88 ? -1.715 -1.543 10.359 1.00 83.88 88 ASN A N 1
ATOM 721 C CA . ASN A 1 88 ? -1.061 -2.707 9.751 1.00 83.88 88 ASN A CA 1
ATOM 722 C C . ASN A 1 88 ? -1.264 -2.755 8.227 1.00 83.88 88 ASN A C 1
ATOM 724 O O . ASN A 1 88 ? -0.371 -3.167 7.483 1.00 83.88 88 ASN A O 1
ATOM 728 N N . TYR A 1 89 ? -2.451 -2.367 7.752 1.00 81.94 89 TYR A N 1
ATOM 729 C CA . TYR A 1 89 ? -2.768 -2.325 6.328 1.00 81.94 89 TYR A CA 1
ATOM 730 C C . TYR A 1 89 ? -1.970 -1.235 5.600 1.00 81.94 89 TYR A C 1
ATOM 732 O O . TYR A 1 89 ? -1.405 -1.506 4.541 1.00 81.94 89 TYR A O 1
ATOM 740 N N . THR A 1 90 ? -1.857 -0.034 6.170 1.00 83.88 90 THR A N 1
ATOM 741 C CA . THR A 1 90 ? -1.031 1.048 5.618 1.00 83.88 90 THR A CA 1
ATOM 742 C C . THR A 1 90 ? 0.444 0.668 5.578 1.00 83.88 90 THR A C 1
ATOM 744 O O . THR A 1 90 ? 1.089 0.876 4.549 1.00 83.88 90 THR A O 1
ATOM 747 N N . GLU A 1 91 ? 0.972 0.014 6.615 1.00 86.69 91 GLU A N 1
ATOM 748 C CA . GLU A 1 91 ? 2.351 -0.490 6.613 1.00 86.69 91 GLU A CA 1
ATOM 749 C C . GLU A 1 91 ? 2.581 -1.547 5.514 1.00 86.69 91 GLU A C 1
ATOM 751 O O . GLU A 1 91 ? 3.599 -1.537 4.812 1.00 86.69 91 GLU A O 1
ATOM 756 N N . ALA A 1 92 ? 1.622 -2.455 5.313 1.00 81.00 92 ALA A N 1
ATOM 757 C CA . ALA A 1 92 ? 1.687 -3.448 4.242 1.00 81.00 92 ALA A CA 1
ATOM 758 C C . ALA A 1 92 ? 1.618 -2.805 2.843 1.00 81.00 92 ALA A C 1
ATOM 760 O O . ALA A 1 92 ? 2.334 -3.234 1.931 1.00 81.00 92 ALA A O 1
ATOM 761 N N . LEU A 1 93 ? 0.819 -1.747 2.681 1.00 82.00 93 LEU A N 1
ATOM 762 C CA . LEU A 1 93 ? 0.719 -0.985 1.437 1.00 82.00 93 LEU A CA 1
ATOM 763 C C . LEU A 1 93 ? 2.016 -0.231 1.126 1.00 82.00 93 LEU A C 1
ATOM 765 O O . LEU A 1 93 ? 2.485 -0.275 -0.010 1.00 82.00 93 LEU A O 1
ATOM 769 N N . ILE A 1 94 ? 2.646 0.378 2.136 1.00 87.38 94 ILE A N 1
ATOM 770 C CA . ILE A 1 94 ? 3.972 1.010 2.031 1.00 87.38 94 ILE A CA 1
ATOM 771 C C . ILE A 1 94 ? 4.998 0.012 1.489 1.00 87.38 94 ILE A C 1
ATOM 773 O O . ILE A 1 94 ? 5.683 0.296 0.503 1.00 87.38 94 ILE A O 1
ATOM 777 N N . LYS A 1 95 ? 5.072 -1.183 2.090 1.00 84.81 95 LYS A N 1
ATOM 778 C CA . LYS A 1 95 ? 5.988 -2.247 1.647 1.00 84.81 95 LYS A CA 1
ATOM 779 C C . LYS A 1 95 ? 5.698 -2.660 0.204 1.00 84.81 95 LYS A C 1
ATOM 781 O O . LYS A 1 95 ? 6.616 -2.759 -0.605 1.00 84.81 95 LYS A O 1
ATOM 786 N N . SER A 1 96 ? 4.425 -2.833 -0.140 1.00 81.12 96 SER A N 1
ATOM 787 C CA . SER A 1 96 ? 3.993 -3.231 -1.484 1.00 81.12 96 SER A CA 1
ATOM 788 C C . SER A 1 96 ? 4.334 -2.183 -2.552 1.00 81.12 96 SER A C 1
ATOM 790 O O . SER A 1 96 ? 4.770 -2.542 -3.648 1.00 81.12 96 SER A O 1
ATOM 792 N N . ILE A 1 97 ? 4.192 -0.890 -2.241 1.00 85.12 97 ILE A N 1
ATOM 793 C CA . ILE A 1 97 ? 4.611 0.217 -3.116 1.00 85.12 97 ILE A CA 1
ATOM 794 C C . ILE A 1 97 ? 6.135 0.233 -3.263 1.00 85.12 97 ILE A C 1
ATOM 796 O O . ILE A 1 97 ? 6.641 0.335 -4.380 1.00 85.12 97 ILE A O 1
ATOM 800 N N . HIS A 1 98 ? 6.871 0.081 -2.160 1.00 83.88 98 HIS A N 1
ATOM 801 C CA . HIS A 1 98 ? 8.333 0.079 -2.166 1.00 83.88 98 HIS A CA 1
ATOM 802 C C . HIS A 1 98 ? 8.916 -1.057 -3.021 1.00 83.88 98 HIS A C 1
ATOM 804 O O . HIS A 1 98 ? 9.805 -0.831 -3.844 1.00 83.88 98 HIS A O 1
ATOM 810 N N . TYR A 1 99 ? 8.390 -2.277 -2.888 1.00 80.06 99 TYR A N 1
ATOM 811 C CA . TYR A 1 99 ? 8.826 -3.398 -3.722 1.00 80.06 99 TYR A CA 1
ATOM 812 C C . TYR A 1 99 ? 8.497 -3.182 -5.202 1.00 80.06 99 TYR A C 1
ATOM 814 O O . TYR A 1 99 ? 9.328 -3.476 -6.060 1.00 80.06 99 TYR A O 1
ATOM 822 N N . LEU A 1 100 ? 7.341 -2.590 -5.520 1.00 80.94 100 LEU A N 1
ATOM 823 C CA . LEU A 1 100 ? 6.996 -2.265 -6.904 1.00 80.94 100 LEU A CA 1
ATOM 824 C C . LEU A 1 100 ? 7.937 -1.206 -7.503 1.00 80.94 100 LEU A C 1
ATOM 826 O O . LEU A 1 100 ? 8.353 -1.335 -8.654 1.00 80.94 100 LEU A O 1
ATOM 830 N N . GLN A 1 101 ? 8.339 -0.200 -6.719 1.00 82.06 101 GLN A N 1
ATOM 831 C CA . GLN A 1 101 ? 9.355 0.779 -7.126 1.00 82.06 101 GLN A CA 1
ATOM 832 C C . GLN A 1 101 ? 10.708 0.118 -7.410 1.00 82.06 101 GLN A C 1
ATOM 834 O O . GLN A 1 101 ? 11.339 0.437 -8.419 1.00 82.06 101 GLN A O 1
ATOM 839 N N . ARG A 1 102 ? 11.146 -0.819 -6.557 1.00 78.56 102 ARG A N 1
ATOM 840 C CA . ARG A 1 102 ? 12.381 -1.587 -6.783 1.00 78.56 102 ARG A CA 1
ATOM 841 C C . ARG A 1 102 ? 12.319 -2.372 -8.089 1.00 78.56 102 ARG A C 1
ATOM 843 O O . ARG A 1 102 ? 13.211 -2.226 -8.916 1.00 78.56 102 ARG A O 1
ATOM 850 N N . ILE A 1 103 ? 11.213 -3.074 -8.339 1.00 73.56 103 ILE A N 1
ATOM 851 C CA . ILE A 1 103 ? 10.983 -3.800 -9.596 1.00 73.56 103 ILE A CA 1
ATOM 852 C C . ILE A 1 103 ? 11.046 -2.861 -10.816 1.00 73.56 103 ILE A C 1
ATOM 854 O O . ILE A 1 103 ? 11.602 -3.231 -11.852 1.00 73.56 103 ILE A O 1
ATOM 858 N N . CYS A 1 104 ? 10.498 -1.646 -10.720 1.00 71.75 104 CYS A N 1
ATOM 859 C CA . CYS A 1 104 ? 10.597 -0.645 -11.787 1.00 71.75 104 CYS A CA 1
ATOM 860 C C . CYS A 1 104 ? 12.037 -0.162 -12.020 1.00 71.75 104 CYS A C 1
ATOM 862 O O . CYS A 1 104 ? 12.438 0.012 -13.172 1.00 71.75 104 CYS A O 1
ATOM 864 N N . ASN A 1 105 ? 12.815 0.030 -10.953 1.00 69.62 105 ASN A N 1
ATOM 865 C CA . ASN A 1 105 ? 14.208 0.471 -11.035 1.00 69.62 105 ASN A CA 1
ATOM 866 C C . ASN A 1 105 ? 15.139 -0.621 -11.567 1.00 69.62 105 ASN A C 1
ATOM 868 O O . ASN A 1 105 ? 15.944 -0.352 -12.457 1.00 69.62 105 ASN A O 1
ATOM 872 N N . ASP A 1 106 ? 14.981 -1.862 -11.115 1.00 65.94 106 ASP A N 1
ATOM 873 C CA . ASP A 1 106 ? 15.776 -2.988 -11.610 1.00 65.94 106 ASP A CA 1
ATOM 874 C C . ASP A 1 106 ? 15.478 -3.274 -13.084 1.00 65.94 106 ASP A C 1
ATOM 876 O O . ASP A 1 106 ? 16.380 -3.607 -13.852 1.00 65.94 106 ASP A O 1
ATOM 880 N N . LYS A 1 107 ? 14.238 -3.020 -13.533 1.00 60.72 107 LYS A N 1
ATOM 881 C CA . LYS A 1 107 ? 13.893 -3.086 -14.957 1.00 60.72 107 LYS A CA 1
ATOM 882 C C . LYS A 1 107 ? 14.604 -2.049 -15.829 1.00 60.72 107 LYS A C 1
ATOM 884 O O . LYS A 1 107 ? 14.786 -2.304 -17.016 1.00 60.72 107 LYS A O 1
ATOM 889 N N . LYS A 1 108 ? 15.012 -0.899 -15.283 1.00 57.81 108 LYS A N 1
ATOM 890 C CA . LYS A 1 108 ? 15.857 0.069 -16.010 1.00 57.81 108 LYS A CA 1
ATOM 891 C C . LYS A 1 108 ? 17.305 -0.416 -16.127 1.00 57.81 108 LYS A C 1
ATOM 893 O O . LYS A 1 108 ? 17.981 -0.063 -17.087 1.00 57.81 108 LYS A O 1
ATOM 898 N N . ASN A 1 109 ? 17.745 -1.266 -15.200 1.00 53.25 109 ASN A N 1
ATOM 899 C CA . ASN A 1 109 ? 19.103 -1.805 -15.109 1.00 53.25 109 ASN A CA 1
ATOM 900 C C . ASN A 1 109 ? 19.241 -3.199 -15.755 1.00 53.25 109 ASN A C 1
ATOM 902 O O . ASN A 1 109 ? 20.130 -3.965 -15.387 1.00 53.25 109 ASN A O 1
ATOM 906 N N . LEU A 1 110 ? 18.389 -3.535 -16.734 1.00 49.56 110 LEU A N 1
ATOM 907 C CA . LEU A 1 110 ? 18.226 -4.872 -17.342 1.00 49.56 110 LEU A CA 1
ATOM 908 C C . LEU A 1 110 ? 19.452 -5.414 -18.120 1.00 49.56 110 LEU A C 1
ATOM 910 O O . LEU A 1 110 ? 19.334 -6.387 -18.855 1.00 49.56 110 LEU A O 1
ATOM 914 N N . LEU A 1 111 ? 20.633 -4.811 -17.957 1.00 51.38 111 LEU A N 1
ATOM 915 C CA . LEU A 1 111 ? 21.928 -5.363 -18.374 1.00 51.38 111 LEU A CA 1
ATOM 916 C C . LEU A 1 111 ? 22.683 -6.057 -17.223 1.00 51.38 111 LEU A C 1
ATOM 918 O O . LEU A 1 111 ? 23.754 -6.615 -17.452 1.00 51.38 111 LEU A O 1
ATOM 922 N N . SER A 1 112 ? 22.152 -6.054 -15.997 1.00 46.75 112 SER A N 1
ATOM 923 C CA . SER A 1 112 ? 22.840 -6.607 -14.824 1.00 46.75 112 SER A CA 1
ATOM 924 C C . SER A 1 112 ? 21.937 -7.517 -13.978 1.00 46.75 112 SER A C 1
ATOM 926 O O . SER A 1 112 ? 21.267 -7.069 -13.057 1.00 46.75 112 SER A O 1
ATOM 928 N N . SER A 1 113 ? 22.023 -8.820 -14.271 1.00 50.09 113 SER A N 1
ATOM 929 C CA . SER A 1 113 ? 21.675 -9.978 -13.424 1.00 50.09 113 SER A CA 1
ATOM 930 C C . SER A 1 113 ? 20.186 -10.337 -13.232 1.00 50.09 113 SER A C 1
ATOM 932 O O . SER A 1 113 ? 19.510 -9.847 -12.330 1.00 50.09 113 SER A O 1
ATOM 934 N N . ASP A 1 114 ? 19.725 -11.337 -13.995 1.00 55.28 114 ASP A N 1
ATOM 935 C CA . ASP A 1 114 ? 18.410 -12.008 -13.887 1.00 55.28 114 ASP A CA 1
ATOM 936 C C . ASP A 1 114 ? 18.092 -12.609 -12.497 1.00 55.28 114 ASP A C 1
ATOM 938 O O . ASP A 1 114 ? 16.935 -12.902 -12.185 1.00 55.28 114 ASP A O 1
ATOM 942 N N . SER A 1 115 ? 19.093 -12.794 -11.630 1.00 55.31 115 SER A N 1
ATOM 943 C CA . SER A 1 115 ? 18.931 -13.448 -10.323 1.00 55.31 115 SER A CA 1
ATOM 944 C C . SER A 1 115 ? 18.150 -12.622 -9.290 1.00 55.31 115 SER A C 1
ATOM 946 O O . SER A 1 115 ? 17.433 -13.200 -8.472 1.00 55.31 115 SER A O 1
ATOM 948 N N . ASN A 1 116 ? 18.243 -11.287 -9.322 1.00 62.94 116 ASN A N 1
ATOM 949 C CA . ASN A 1 116 ? 17.588 -10.427 -8.325 1.00 62.94 116 ASN A CA 1
ATOM 950 C C . ASN A 1 116 ? 16.087 -10.253 -8.598 1.00 62.94 116 ASN A C 1
ATOM 952 O O . ASN A 1 116 ? 15.289 -10.225 -7.663 1.00 62.94 116 ASN A O 1
ATOM 956 N N . PHE A 1 117 ? 15.682 -10.241 -9.872 1.00 63.19 117 PHE A N 1
ATOM 957 C CA . PHE A 1 117 ? 14.287 -10.038 -10.270 1.00 63.19 117 PHE A CA 1
ATOM 958 C C . PHE A 1 117 ? 13.355 -11.158 -9.785 1.00 63.19 117 PHE A C 1
ATOM 960 O O . PHE A 1 117 ? 12.242 -10.887 -9.339 1.00 63.19 117 PHE A O 1
ATOM 967 N N . VAL A 1 118 ? 13.794 -12.421 -9.851 1.00 66.31 118 VAL A N 1
ATOM 968 C CA . VAL A 1 118 ? 12.982 -13.569 -9.405 1.00 66.31 118 VAL A CA 1
ATOM 969 C C . VAL A 1 118 ? 12.733 -13.512 -7.897 1.00 66.31 118 VAL A C 1
ATOM 971 O O . VAL A 1 118 ? 11.614 -13.767 -7.447 1.00 66.31 118 VAL A O 1
ATOM 974 N N . ASN A 1 119 ? 13.753 -13.147 -7.119 1.00 71.00 119 ASN A N 1
ATOM 975 C CA . ASN A 1 119 ? 13.631 -13.034 -5.670 1.00 71.00 119 ASN A CA 1
ATOM 976 C C . ASN A 1 119 ? 12.770 -11.825 -5.272 1.00 71.00 119 ASN A C 1
ATOM 978 O O . ASN A 1 119 ? 11.846 -11.968 -4.474 1.00 71.00 119 ASN A O 1
ATOM 982 N N . ASP A 1 120 ? 12.997 -10.664 -5.892 1.00 68.06 120 ASP A N 1
ATOM 983 C CA . ASP A 1 120 ? 12.210 -9.456 -5.626 1.00 68.06 120 ASP A CA 1
ATOM 984 C C . ASP A 1 120 ? 10.743 -9.621 -6.048 1.00 68.06 120 ASP A C 1
ATOM 986 O O . ASP A 1 120 ? 9.848 -9.147 -5.350 1.00 68.06 120 ASP A O 1
ATOM 990 N N . LYS A 1 121 ? 10.465 -10.378 -7.120 1.00 69.62 121 LYS A N 1
ATOM 991 C CA . LYS A 1 121 ? 9.097 -10.752 -7.500 1.00 69.62 121 LYS A CA 1
ATOM 992 C C . LYS A 1 121 ? 8.432 -11.646 -6.453 1.00 69.62 121 LYS A C 1
ATOM 994 O O . LYS A 1 121 ? 7.276 -11.421 -6.123 1.00 69.62 121 LYS A O 1
ATOM 999 N N . LYS A 1 122 ? 9.143 -12.638 -5.912 1.00 75.62 122 LYS A N 1
ATOM 1000 C CA . LYS A 1 122 ? 8.586 -13.513 -4.871 1.00 75.62 122 LYS A CA 1
ATOM 1001 C C . LYS A 1 122 ? 8.239 -12.72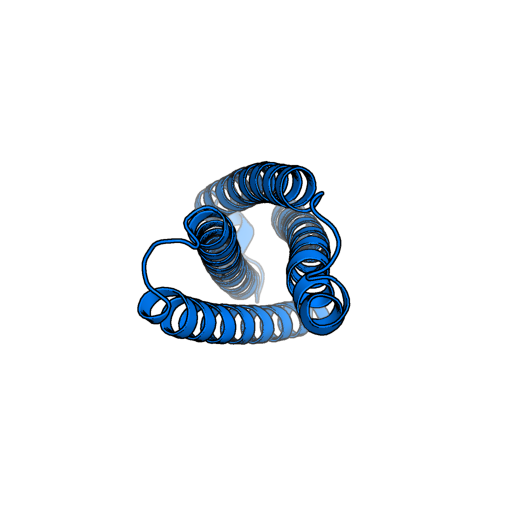4 -3.605 1.00 75.62 122 LYS A C 1
ATOM 1003 O O . LYS A 1 122 ? 7.138 -12.854 -3.086 1.00 75.62 122 LYS A O 1
ATOM 1008 N N . VAL A 1 123 ? 9.153 -11.864 -3.156 1.00 76.44 123 VAL A N 1
ATOM 1009 C CA . VAL A 1 123 ? 8.927 -10.978 -2.002 1.00 76.44 123 VAL A CA 1
ATOM 1010 C C . VAL A 1 123 ? 7.760 -10.018 -2.261 1.00 76.44 123 VAL A C 1
ATOM 1012 O O . VAL A 1 123 ? 6.965 -9.744 -1.363 1.00 76.44 123 VAL A O 1
ATOM 1015 N N . TYR A 1 124 ? 7.624 -9.538 -3.496 1.00 76.19 124 TYR A N 1
ATOM 1016 C CA . TYR A 1 124 ? 6.500 -8.713 -3.921 1.00 76.19 124 TYR A CA 1
ATOM 1017 C C . TYR A 1 124 ? 5.157 -9.458 -3.882 1.00 76.19 124 TYR A C 1
ATOM 1019 O O . TYR A 1 124 ? 4.184 -8.931 -3.342 1.00 76.19 124 TYR A O 1
ATOM 1027 N N . ASP A 1 125 ? 5.105 -10.687 -4.399 1.00 75.94 125 ASP A N 1
ATOM 1028 C CA . ASP A 1 125 ? 3.898 -11.520 -4.389 1.00 75.94 125 ASP A CA 1
ATOM 1029 C C . ASP A 1 125 ? 3.455 -11.835 -2.944 1.00 75.94 125 ASP A C 1
ATOM 1031 O O . ASP A 1 125 ? 2.268 -11.719 -2.616 1.00 75.94 125 ASP A O 1
ATOM 1035 N N . ASP A 1 126 ? 4.409 -12.133 -2.053 1.00 77.44 126 ASP A N 1
ATOM 1036 C CA . ASP A 1 126 ? 4.156 -12.337 -0.621 1.00 77.44 126 ASP A CA 1
ATOM 1037 C C . ASP A 1 126 ? 3.598 -11.060 0.042 1.00 77.44 126 ASP A C 1
ATOM 1039 O O . ASP A 1 126 ? 2.623 -11.115 0.802 1.00 77.44 126 ASP A O 1
ATOM 1043 N N . ALA A 1 127 ? 4.164 -9.892 -0.284 1.00 74.62 127 ALA A N 1
ATOM 1044 C CA . ALA A 1 127 ? 3.694 -8.601 0.218 1.00 74.62 127 ALA A CA 1
ATOM 1045 C C . ALA A 1 127 ? 2.262 -8.281 -0.249 1.00 74.62 127 ALA A C 1
ATOM 1047 O O . ALA A 1 127 ? 1.433 -7.875 0.570 1.00 74.62 127 ALA A O 1
ATOM 1048 N N . ILE A 1 128 ? 1.933 -8.539 -1.522 1.00 77.62 128 ILE A N 1
ATOM 1049 C CA . ILE A 1 128 ? 0.567 -8.380 -2.044 1.00 77.62 128 ILE A CA 1
ATOM 1050 C C . ILE A 1 128 ? -0.405 -9.294 -1.301 1.00 77.62 128 ILE A C 1
ATOM 1052 O O . ILE A 1 128 ? -1.511 -8.870 -0.954 1.00 77.62 128 ILE A O 1
ATOM 1056 N N . GLN A 1 129 ? -0.037 -10.556 -1.079 1.00 77.62 129 GLN A N 1
ATOM 1057 C CA . GLN A 1 129 ? -0.937 -11.499 -0.426 1.00 77.62 129 GLN A CA 1
ATOM 1058 C C . GLN A 1 129 ? -1.209 -11.090 1.026 1.00 77.62 129 GLN A C 1
ATOM 1060 O O . GLN A 1 129 ? -2.359 -11.111 1.473 1.00 77.62 129 GLN A O 1
ATOM 1065 N N . HIS A 1 130 ? -0.174 -10.649 1.743 1.00 75.38 130 HIS A N 1
ATOM 1066 C CA . HIS A 1 130 ? -0.309 -10.102 3.089 1.00 75.38 130 HIS A CA 1
ATOM 1067 C C . HIS A 1 130 ? -1.206 -8.852 3.115 1.00 75.38 130 HIS A C 1
ATOM 1069 O O . HIS A 1 130 ? -2.139 -8.772 3.918 1.00 75.38 130 HIS A O 1
ATOM 1075 N N . HIS A 1 131 ? -0.987 -7.919 2.184 1.00 72.38 131 HIS A N 1
ATOM 1076 C CA . HIS A 1 131 ? -1.811 -6.721 1.996 1.00 72.38 131 HIS A CA 1
ATOM 1077 C C . HIS A 1 131 ? -3.289 -7.067 1.763 1.00 72.38 131 HIS A C 1
ATOM 1079 O O . HIS A 1 131 ? -4.171 -6.516 2.422 1.00 72.38 131 HIS A O 1
ATOM 1085 N N . LYS A 1 132 ? -3.580 -8.022 0.870 1.00 77.44 132 LYS A N 1
ATOM 1086 C CA . LYS A 1 132 ? -4.954 -8.473 0.583 1.00 77.44 132 LYS A CA 1
ATOM 1087 C C . LYS A 1 132 ? -5.634 -9.053 1.819 1.00 77.44 132 LYS A C 1
ATOM 1089 O O . LYS A 1 132 ? -6.777 -8.701 2.101 1.00 77.44 132 LYS A O 1
ATOM 1094 N N . ASN A 1 133 ? -4.935 -9.902 2.572 1.00 79.81 133 ASN A N 1
ATOM 1095 C CA . ASN A 1 133 ? -5.471 -10.509 3.792 1.00 79.81 133 ASN A CA 1
ATOM 1096 C C . ASN A 1 133 ? -5.847 -9.448 4.839 1.00 79.81 133 ASN A C 1
ATOM 1098 O O . ASN A 1 133 ? -6.907 -9.537 5.461 1.00 79.81 133 ASN A O 1
ATOM 1102 N N . LEU A 1 134 ? -5.012 -8.418 5.005 1.00 78.00 134 LEU A N 1
ATOM 1103 C CA . LEU A 1 134 ? -5.310 -7.297 5.896 1.00 78.00 134 LEU A C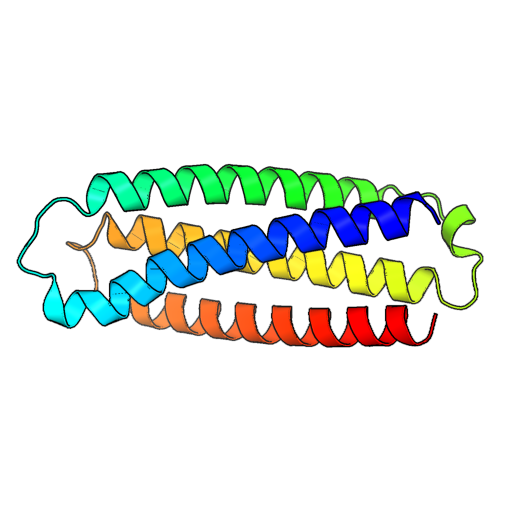A 1
ATOM 1104 C C . LEU A 1 134 ? -6.490 -6.457 5.397 1.00 78.00 134 LEU A C 1
ATOM 1106 O O . LEU A 1 134 ? -7.337 -6.086 6.205 1.00 78.00 134 LEU A O 1
ATOM 1110 N N . GLY A 1 135 ? -6.602 -6.231 4.086 1.00 75.56 135 GLY A N 1
ATOM 1111 C CA . GLY A 1 135 ? -7.756 -5.556 3.487 1.00 75.56 135 GLY A CA 1
ATOM 1112 C C . GLY A 1 135 ? -9.073 -6.299 3.737 1.00 75.56 135 GLY A C 1
ATOM 1113 O O . GLY A 1 135 ? -10.065 -5.685 4.125 1.00 75.56 135 GLY A O 1
ATOM 1114 N N . PHE A 1 136 ? -9.084 -7.632 3.608 1.00 81.94 136 PHE A N 1
ATOM 1115 C CA . PHE A 1 136 ? -10.256 -8.450 3.951 1.00 81.94 136 PHE A CA 1
ATOM 1116 C C . PHE A 1 136 ? -10.634 -8.332 5.428 1.00 81.94 136 PHE A C 1
ATOM 1118 O O . PHE A 1 136 ? -11.809 -8.170 5.758 1.00 81.94 136 PHE A O 1
ATOM 1125 N N . ARG A 1 137 ? -9.640 -8.378 6.321 1.00 77.38 137 ARG A N 1
ATOM 1126 C CA . ARG A 1 137 ? -9.858 -8.223 7.762 1.00 77.38 137 ARG A CA 1
ATOM 1127 C C . ARG A 1 137 ? -10.405 -6.837 8.107 1.00 77.38 137 ARG A C 1
ATOM 1129 O O . ARG A 1 137 ? -11.327 -6.744 8.911 1.00 77.38 137 ARG A O 1
ATOM 1136 N N . LEU A 1 138 ? -9.875 -5.783 7.486 1.00 79.12 138 LEU A N 1
ATOM 1137 C CA . LEU A 1 138 ? -10.353 -4.414 7.669 1.00 79.12 138 LEU A CA 1
ATOM 1138 C C . LEU A 1 138 ? -11.808 -4.272 7.203 1.00 79.12 138 LEU A C 1
ATOM 1140 O O . LEU A 1 138 ? -12.638 -3.767 7.952 1.00 79.12 138 LEU A O 1
ATOM 1144 N N . ASN A 1 139 ? -12.141 -4.799 6.022 1.00 78.38 139 ASN A N 1
ATOM 1145 C CA . ASN A 1 139 ? -13.513 -4.791 5.513 1.00 78.38 139 ASN A CA 1
ATOM 1146 C C . ASN A 1 139 ? -14.480 -5.554 6.423 1.00 78.38 139 ASN A C 1
ATOM 1148 O O . ASN A 1 139 ? -15.580 -5.069 6.657 1.00 78.38 139 ASN A O 1
ATOM 1152 N N . SER A 1 140 ? -14.087 -6.708 6.970 1.00 80.00 140 SER A N 1
ATOM 1153 C CA . SER A 1 140 ? -14.917 -7.441 7.937 1.00 80.00 140 SER A CA 1
ATOM 1154 C C . SER A 1 140 ? -15.170 -6.619 9.204 1.00 80.00 140 SER A C 1
ATOM 1156 O O . SER A 1 140 ? -16.309 -6.525 9.648 1.00 80.00 140 SER A O 1
ATOM 1158 N N . LEU A 1 141 ? -14.140 -5.960 9.744 1.00 77.00 141 LEU A N 1
ATOM 1159 C CA . LEU A 1 141 ? -14.285 -5.106 10.926 1.00 77.00 141 LEU A CA 1
ATOM 1160 C C . LEU A 1 141 ? -15.175 -3.882 10.678 1.00 77.00 141 LEU A C 1
ATOM 1162 O O . LEU A 1 141 ? -15.839 -3.443 11.611 1.00 77.00 141 LEU A O 1
ATOM 1166 N N . LEU A 1 142 ? -15.174 -3.347 9.454 1.00 74.88 142 LEU A N 1
ATOM 1167 C CA . LEU A 1 142 ? -16.004 -2.212 9.037 1.00 74.88 142 LEU A CA 1
ATOM 1168 C C . LEU A 1 142 ? -17.434 -2.615 8.650 1.00 74.88 142 LEU A C 1
ATOM 1170 O O . LEU A 1 142 ? -18.341 -1.806 8.793 1.00 74.88 142 LEU A O 1
ATOM 1174 N N . SER A 1 143 ? -17.638 -3.837 8.151 1.00 73.38 143 SER A N 1
ATOM 1175 C CA . SER A 1 143 ? -18.963 -4.353 7.759 1.00 73.38 143 SER A CA 1
ATOM 1176 C C . SER A 1 143 ? -19.793 -4.794 8.966 1.00 73.38 143 SER A C 1
ATOM 1178 O O . SER A 1 143 ? -21.016 -4.721 8.931 1.00 73.38 143 SER A O 1
ATOM 1180 N N . ASP A 1 144 ? -19.120 -5.231 10.033 1.00 57.47 144 ASP A N 1
ATOM 1181 C CA . ASP A 1 144 ? -19.720 -5.572 11.328 1.00 57.47 144 ASP A CA 1
ATOM 1182 C C . ASP A 1 144 ? -19.829 -4.351 12.271 1.00 57.47 144 ASP A C 1
ATOM 1184 O O . ASP A 1 144 ? -19.968 -4.522 13.491 1.00 57.47 144 ASP A O 1
ATOM 1188 N N . PHE A 1 145 ? -19.656 -3.137 11.737 1.00 54.03 145 PHE A N 1
ATOM 1189 C CA . PHE A 1 145 ? -19.622 -1.880 12.484 1.00 54.03 145 PHE A CA 1
ATOM 1190 C C . PHE A 1 145 ? -20.935 -1.102 12.394 1.00 54.03 145 PHE A C 1
ATOM 1192 O O . PHE A 1 145 ? -21.552 -1.091 11.307 1.00 54.03 145 PHE A O 1
#

Radius of gyration: 17.63 Å; chains: 1; bounding box: 43×24×55 Å

Foldseek 3Di:
DVLLVVLVVLVVVLVVVVVVLVCVVVVVVVCVVVVPPDDPVLVVLVVSLVVLVVSLVSLVVSLVVLVPDDCVCVPDPCSVVLSVLSNQLSVLVNQLSVLVSVLSVVVVVVVDDPVVNVVSVVVNVVSVVSNVVSVVVNVVSVVVD